Protein AF-A0A3D6CL98-F1 (afdb_monomer)

Mean predicted aligned error: 5.59 Å

Secondary structure (DSSP, 8-state):
-HHHHHHHHHHHHHHHHHIIIIIHHHHHHH---HHHHHHHGGG-

Sequence (44 aa):
MKNIFRIISFLEGVSYLLLLFVAVPIKYFQGDTSYVKMLGMPHG

Radius of gyration: 12.35 Å; Cα contacts (8 Å, |Δi|>4): 28; chains: 1; bounding box: 25×15×36 Å

Foldseek 3Di:
DVVVVVVVVVVLVVLVVCLVPPQVVCCVVVVDNVSNCVSVVVVD

Solvent-accessible surface area (backbone atoms only — not comparable to full-atom values): 2478 Å² total; per-residue (Å²): 115,71,67,60,51,54,50,50,56,48,51,50,54,50,44,53,48,44,29,62,72,45,20,47,50,40,27,72,75,70,68,45,54,64,51,39,52,70,47,37,59,86,75,106

pLDDT: mean 82.68, std 9.31, range [53.12, 92.19]

Structure (mmCIF, N/CA/C/O backbone):
data_AF-A0A3D6CL98-F1
#
_entry.id   AF-A0A3D6CL98-F1
#
loop_
_atom_site.group_PDB
_atom_site.id
_atom_site.type_symbol
_atom_site.label_atom_id
_atom_site.label_alt_id
_atom_site.label_comp_id
_atom_site.label_asym_id
_atom_site.label_entity_id
_atom_site.label_seq_id
_atom_site.pdbx_PDB_ins_code
_atom_site.Cartn_x
_atom_site.Cartn_y
_atom_site.Cartn_z
_atom_site.occupancy
_atom_site.B_iso_or_equiv
_atom_site.auth_seq_id
_atom_site.auth_comp_id
_atom_site.auth_asym_id
_atom_site.auth_atom_id
_atom_site.pdbx_PDB_model_num
ATOM 1 N N . MET A 1 1 ? -19.517 -3.117 17.275 1.00 61.25 1 MET A N 1
ATOM 2 C CA . MET A 1 1 ? -18.058 -2.900 17.113 1.00 61.25 1 MET A CA 1
ATOM 3 C C . MET A 1 1 ? -17.329 -4.079 16.453 1.00 61.25 1 MET A C 1
ATOM 5 O O . MET A 1 1 ? -16.620 -3.840 15.490 1.00 61.25 1 MET A O 1
ATOM 9 N N . LYS A 1 2 ? -17.540 -5.347 16.856 1.00 68.50 2 LYS A N 1
ATOM 10 C CA . LYS A 1 2 ? -16.847 -6.516 16.252 1.00 68.50 2 LYS A CA 1
ATOM 11 C C . LYS A 1 2 ? -17.155 -6.772 14.760 1.00 68.50 2 LYS A C 1
ATOM 13 O O . LYS A 1 2 ? -16.257 -7.124 14.007 1.00 68.50 2 LYS A O 1
ATOM 18 N N . A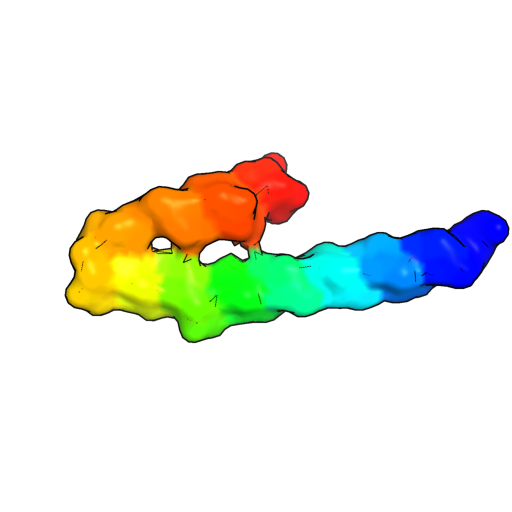SN A 1 3 ? -18.399 -6.561 14.318 1.00 77.19 3 ASN A N 1
ATOM 19 C CA . ASN A 1 3 ? -18.800 -6.862 12.932 1.00 77.19 3 ASN A CA 1
ATOM 20 C C . ASN A 1 3 ? -18.166 -5.914 11.903 1.00 77.19 3 ASN A C 1
ATOM 22 O O . ASN A 1 3 ? -17.768 -6.357 10.834 1.00 77.19 3 ASN A O 1
ATOM 26 N N . ILE A 1 4 ? -18.031 -4.631 12.251 1.00 87.44 4 ILE A N 1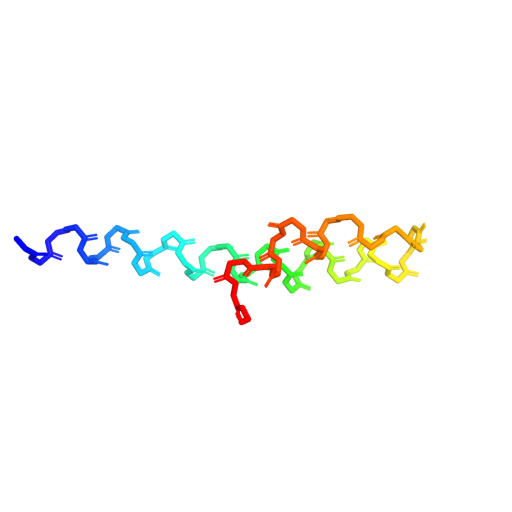
ATOM 27 C CA . ILE A 1 4 ? -17.423 -3.611 11.387 1.00 87.44 4 ILE A CA 1
ATOM 28 C C . ILE A 1 4 ? -15.932 -3.905 11.202 1.00 87.44 4 ILE A C 1
ATOM 30 O O . ILE A 1 4 ? -15.451 -3.922 10.077 1.00 87.44 4 ILE A O 1
ATOM 34 N N . PHE A 1 5 ? -15.227 -4.243 12.287 1.00 87.88 5 PHE A N 1
ATOM 35 C CA . PHE A 1 5 ? -13.817 -4.628 12.221 1.00 87.88 5 PHE A CA 1
ATOM 36 C C . PHE A 1 5 ? -13.600 -5.847 11.315 1.00 87.88 5 PHE A C 1
ATOM 38 O O . PHE A 1 5 ? -12.709 -5.841 10.479 1.00 87.88 5 PHE A O 1
ATOM 45 N N . ARG A 1 6 ? -14.476 -6.860 11.397 1.00 88.38 6 ARG A N 1
ATOM 46 C CA . ARG A 1 6 ? -14.396 -8.049 10.535 1.00 88.38 6 ARG A CA 1
ATOM 47 C C . ARG A 1 6 ? -14.576 -7.725 9.048 1.00 88.38 6 ARG A C 1
ATOM 49 O O . ARG A 1 6 ? -13.905 -8.328 8.221 1.00 88.38 6 ARG A O 1
ATOM 56 N N . ILE A 1 7 ? -15.463 -6.785 8.719 1.00 92.19 7 ILE A N 1
ATOM 57 C CA . ILE A 1 7 ? -15.685 -6.331 7.338 1.00 92.19 7 ILE A CA 1
ATOM 58 C C . ILE A 1 7 ? -14.472 -5.544 6.837 1.00 92.19 7 ILE A C 1
ATOM 60 O O . ILE A 1 7 ? -13.991 -5.817 5.744 1.00 92.19 7 ILE A O 1
ATOM 64 N N . ILE A 1 8 ? -13.949 -4.619 7.644 1.00 90.75 8 ILE A N 1
ATOM 65 C CA . ILE A 1 8 ? -12.787 -3.800 7.278 1.00 90.75 8 ILE A CA 1
ATOM 66 C C . ILE A 1 8 ? -11.544 -4.676 7.103 1.00 90.75 8 ILE A C 1
ATOM 68 O O . ILE A 1 8 ? -10.898 -4.585 6.070 1.00 90.75 8 ILE A O 1
ATOM 72 N N . SER A 1 9 ? -11.244 -5.580 8.043 1.00 90.06 9 SER A N 1
ATOM 73 C CA . SER A 1 9 ? -10.098 -6.495 7.924 1.00 90.06 9 SER A CA 1
ATOM 74 C C . SER A 1 9 ? -10.209 -7.429 6.718 1.00 90.06 9 SER A C 1
ATOM 76 O O . SER A 1 9 ? -9.196 -7.781 6.119 1.00 90.06 9 SER A O 1
ATOM 78 N N . PHE A 1 10 ? -11.427 -7.827 6.340 1.00 91.88 10 PHE A N 1
ATOM 79 C CA . PHE A 1 10 ? -11.646 -8.596 5.119 1.00 91.88 10 PHE A CA 1
ATOM 80 C C . PHE A 1 10 ? -11.387 -7.748 3.868 1.00 91.88 10 PHE A C 1
ATOM 82 O O . PHE A 1 10 ? -10.676 -8.194 2.972 1.00 91.88 10 PHE A O 1
ATOM 89 N N . LEU A 1 11 ? -11.913 -6.521 3.820 1.00 91.19 11 LEU A N 1
ATOM 90 C CA . LEU A 1 11 ? -11.715 -5.603 2.696 1.00 91.19 11 LEU A CA 1
ATOM 91 C C . LEU A 1 11 ? -10.236 -5.221 2.523 1.00 91.19 11 LEU A C 1
ATOM 93 O O . LEU A 1 11 ? -9.735 -5.212 1.404 1.00 91.19 11 LEU A O 1
ATOM 97 N N . GLU A 1 12 ? -9.534 -4.988 3.630 1.00 89.06 12 GLU A N 1
ATOM 98 C CA . GLU A 1 12 ? -8.089 -4.750 3.689 1.00 89.06 12 GLU A CA 1
ATOM 99 C C . GLU A 1 12 ? -7.299 -5.939 3.137 1.00 89.06 12 GLU A C 1
ATOM 101 O O . GLU A 1 12 ? -6.463 -5.774 2.250 1.00 89.06 12 GLU A O 1
ATOM 106 N N . GLY A 1 1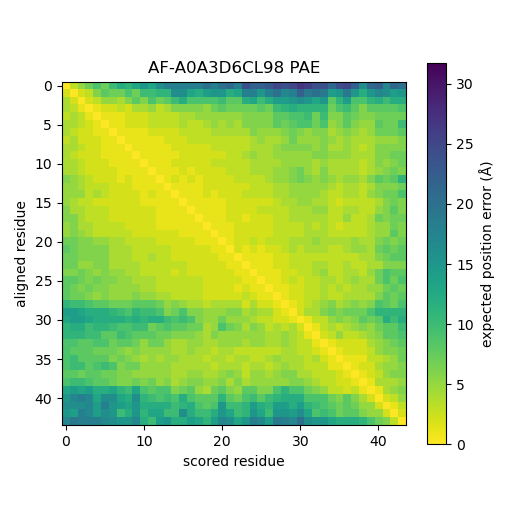3 ? -7.603 -7.156 3.603 1.00 89.88 13 GLY A N 1
ATOM 107 C CA . GLY A 1 13 ? -6.938 -8.366 3.120 1.00 89.88 13 GLY A CA 1
ATOM 108 C C . GLY A 1 13 ? -7.169 -8.610 1.628 1.00 89.88 13 GLY A C 1
ATOM 109 O O . GLY A 1 13 ? -6.233 -8.955 0.908 1.00 89.88 13 GLY A O 1
ATOM 110 N N . VAL A 1 14 ? -8.392 -8.380 1.139 1.00 92.00 14 VAL A N 1
ATOM 111 C CA . VAL A 1 14 ? -8.718 -8.488 -0.292 1.00 92.00 14 VAL A CA 1
ATOM 112 C C . VAL A 1 14 ? -8.006 -7.404 -1.107 1.00 92.00 14 VAL A C 1
ATOM 114 O O . VAL A 1 14 ? -7.449 -7.715 -2.160 1.00 92.00 14 VAL A O 1
ATOM 117 N N . SER A 1 15 ? -7.970 -6.158 -0.628 1.00 87.00 15 SER A N 1
ATOM 118 C CA .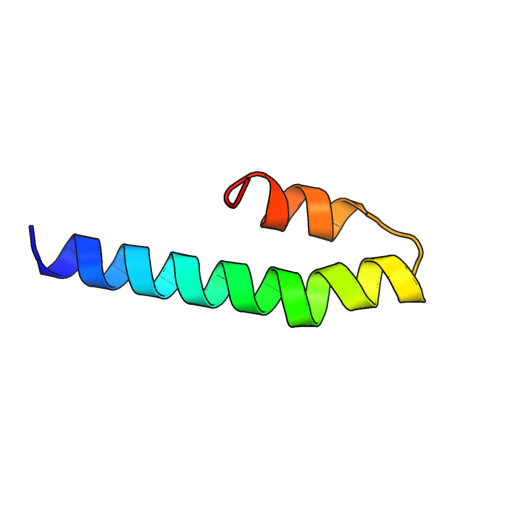 SER A 1 15 ? -7.267 -5.057 -1.301 1.00 87.00 15 SER A CA 1
ATOM 119 C C . SER A 1 15 ? -5.763 -5.324 -1.402 1.00 87.00 15 SER A C 1
ATOM 121 O O . SER A 1 15 ? -5.171 -5.129 -2.465 1.00 87.00 15 SER A O 1
ATOM 123 N N . TYR A 1 16 ? -5.158 -5.870 -0.345 1.00 89.81 16 TYR A N 1
ATOM 124 C CA . TYR A 1 16 ? -3.751 -6.268 -0.346 1.00 89.81 16 TYR A CA 1
ATOM 125 C C . TYR A 1 16 ? -3.465 -7.418 -1.325 1.00 89.81 16 TYR A C 1
ATOM 127 O O . TYR A 1 16 ? -2.454 -7.418 -2.031 1.00 89.81 16 TYR A O 1
ATOM 135 N N . LEU A 1 17 ? -4.384 -8.383 -1.426 1.00 90.94 17 LEU A N 1
ATOM 136 C CA . LEU A 1 17 ? -4.277 -9.475 -2.394 1.00 90.94 17 LEU A CA 1
ATOM 137 C C . LEU A 1 17 ? -4.351 -8.945 -3.836 1.00 90.94 17 LEU A C 1
ATOM 139 O O . LEU A 1 17 ? -3.534 -9.315 -4.676 1.00 90.94 17 LEU A O 1
ATOM 143 N N . LEU A 1 18 ? -5.279 -8.029 -4.122 1.00 88.94 18 LEU A N 1
ATOM 144 C CA . LEU A 1 18 ? -5.388 -7.385 -5.435 1.00 88.94 18 LEU A CA 1
ATOM 145 C C . LEU A 1 18 ? -4.144 -6.549 -5.770 1.00 88.94 18 LEU A C 1
ATOM 147 O O . LEU A 1 18 ? -3.677 -6.574 -6.909 1.00 88.94 18 LEU A O 1
ATOM 151 N N . LEU A 1 19 ? -3.553 -5.862 -4.793 1.00 88.00 19 LEU A N 1
ATOM 152 C CA . LEU A 1 19 ? -2.290 -5.150 -4.983 1.00 88.00 19 LEU A CA 1
ATOM 153 C C . LEU A 1 19 ? -1.175 -6.110 -5.441 1.00 88.00 19 LEU A C 1
ATOM 155 O O . LEU A 1 19 ? -0.535 -5.863 -6.463 1.00 88.00 19 LEU A O 1
ATOM 159 N N . LEU A 1 20 ? -0.973 -7.227 -4.736 1.00 87.81 20 LEU A N 1
ATOM 160 C CA . LEU A 1 20 ? 0.094 -8.188 -5.044 1.00 87.81 20 LEU A CA 1
ATOM 161 C C . LEU A 1 20 ? -0.132 -8.976 -6.338 1.00 87.81 20 LEU A C 1
ATOM 163 O O . LEU A 1 20 ? 0.812 -9.184 -7.097 1.00 87.81 20 LEU A O 1
ATOM 167 N N . PHE A 1 21 ? -1.359 -9.428 -6.599 1.00 88.62 21 PHE A N 1
ATOM 168 C CA . PHE A 1 21 ? -1.640 -10.331 -7.721 1.00 88.62 21 PHE A CA 1
ATOM 169 C C . PHE A 1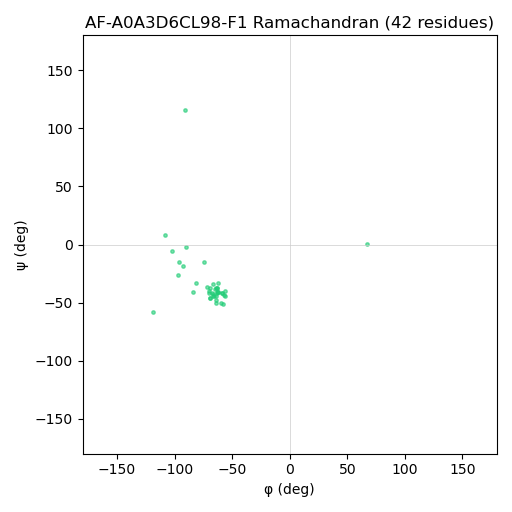 21 ? -2.125 -9.628 -8.985 1.00 88.62 21 PHE A C 1
ATOM 171 O O . PHE A 1 21 ? -2.117 -10.242 -10.048 1.00 88.62 21 PHE A O 1
ATOM 178 N N . VAL A 1 22 ? -2.539 -8.363 -8.899 1.00 88.62 22 VAL A N 1
ATOM 179 C CA . VAL A 1 22 ? -3.037 -7.605 -10.054 1.00 88.62 22 VAL A CA 1
ATOM 180 C C . VAL A 1 22 ? -2.156 -6.389 -10.300 1.00 88.62 22 VAL A C 1
ATOM 182 O O . VAL A 1 22 ? -1.548 -6.282 -11.363 1.00 8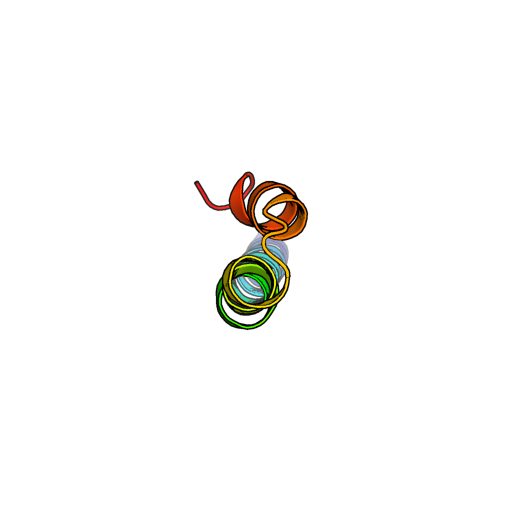8.62 22 VAL A O 1
ATOM 185 N N . ALA A 1 23 ? -2.009 -5.499 -9.319 1.00 87.00 23 ALA A N 1
ATOM 186 C CA . ALA A 1 23 ? -1.286 -4.246 -9.534 1.00 87.00 23 ALA A CA 1
ATOM 187 C C . ALA A 1 23 ? 0.217 -4.454 -9.784 1.00 87.00 23 ALA A C 1
ATOM 189 O O . ALA A 1 23 ? 0.783 -3.818 -10.671 1.00 87.00 23 ALA A O 1
ATOM 190 N N . VAL A 1 24 ? 0.868 -5.357 -9.043 1.00 87.50 24 VAL A N 1
ATOM 191 C CA . VAL A 1 24 ? 2.293 -5.679 -9.229 1.00 87.50 24 VAL A CA 1
ATOM 192 C C . VAL A 1 24 ? 2.579 -6.313 -10.600 1.00 87.50 24 VAL A C 1
ATOM 194 O O . VAL A 1 24 ? 3.463 -5.805 -11.292 1.00 87.50 24 VAL A O 1
ATOM 197 N N . PRO A 1 25 ? 1.868 -7.364 -11.054 1.00 86.00 25 PRO A N 1
ATOM 198 C CA . PRO A 1 25 ? 2.079 -7.876 -12.402 1.00 86.00 25 PRO A CA 1
ATOM 199 C C . PRO A 1 25 ? 1.723 -6.839 -13.466 1.00 86.00 25 PRO A C 1
ATOM 201 O O . PRO A 1 25 ? 2.514 -6.661 -14.384 1.00 86.00 25 PRO A O 1
ATOM 204 N N . ILE A 1 26 ? 0.631 -6.076 -13.337 1.00 86.75 26 ILE A N 1
ATOM 205 C CA . ILE A 1 26 ? 0.315 -5.006 -14.301 1.00 86.75 26 ILE A CA 1
ATOM 206 C C . ILE A 1 26 ? 1.440 -3.965 -14.375 1.00 86.75 26 ILE A C 1
ATOM 208 O O . ILE A 1 26 ? 1.834 -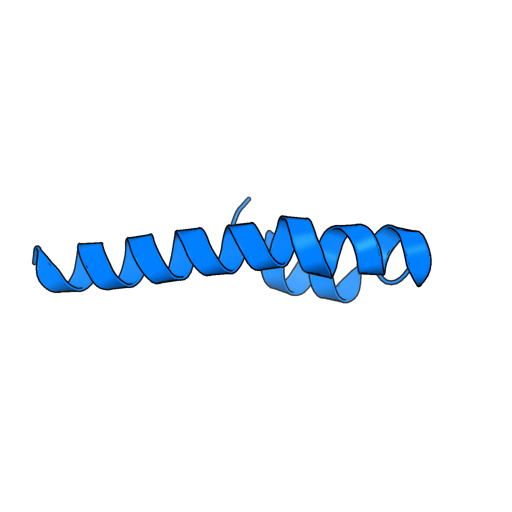3.588 -15.476 1.00 86.75 26 ILE A O 1
ATOM 212 N N . LYS A 1 27 ? 2.019 -3.562 -13.240 1.00 85.69 27 LYS A N 1
ATOM 213 C CA . LYS A 1 27 ? 3.183 -2.666 -13.202 1.00 85.69 27 LYS A CA 1
ATOM 214 C C . LYS A 1 27 ? 4.353 -3.217 -14.013 1.00 85.69 27 LYS A C 1
ATOM 216 O O . LYS A 1 27 ? 4.998 -2.457 -14.726 1.00 85.69 27 LYS A O 1
ATOM 221 N N . TYR A 1 28 ? 4.663 -4.505 -13.885 1.00 84.56 28 TYR A N 1
ATOM 222 C CA . TYR A 1 28 ? 5.813 -5.097 -14.574 1.00 84.56 28 TYR A CA 1
ATOM 223 C C . TYR A 1 28 ? 5.524 -5.460 -16.038 1.00 84.56 28 TYR A C 1
ATOM 225 O O . TYR A 1 28 ? 6.421 -5.341 -16.865 1.00 84.56 28 TYR A O 1
ATOM 233 N N . PHE A 1 29 ? 4.293 -5.858 -16.372 1.00 87.12 29 PHE A N 1
ATOM 234 C CA . PHE A 1 29 ? 3.897 -6.242 -17.731 1.00 87.12 29 PHE A CA 1
ATOM 235 C C . PHE A 1 29 ? 3.508 -5.049 -18.609 1.00 87.12 29 PHE A C 1
ATOM 237 O O . PHE A 1 29 ? 3.868 -5.020 -19.780 1.00 87.12 29 PHE A O 1
ATOM 244 N N . GLN A 1 30 ? 2.775 -4.075 -18.065 1.00 81.88 30 GLN A N 1
ATOM 245 C CA . GLN A 1 30 ? 2.312 -2.893 -18.804 1.00 81.88 30 GLN A CA 1
ATOM 246 C C . GLN A 1 30 ? 3.136 -1.634 -18.507 1.00 81.88 30 GLN A C 1
ATOM 248 O O . GLN A 1 30 ? 2.898 -0.598 -19.120 1.00 81.88 30 GLN A O 1
ATOM 253 N N . GLY A 1 31 ? 4.080 -1.679 -17.559 1.00 80.62 31 GLY A N 1
ATOM 254 C CA . GLY A 1 31 ? 4.849 -0.498 -17.145 1.00 80.62 31 GLY A CA 1
ATOM 255 C C . GLY A 1 31 ? 4.012 0.571 -16.428 1.00 80.62 31 GLY A C 1
ATOM 256 O O . GLY A 1 31 ? 4.545 1.610 -16.039 1.00 80.62 31 GLY A O 1
ATOM 257 N N . ASP A 1 32 ? 2.712 0.332 -16.238 1.00 78.88 32 ASP A N 1
ATOM 258 C CA . ASP A 1 32 ? 1.774 1.286 -15.662 1.00 78.88 32 ASP A CA 1
ATOM 259 C C . ASP A 1 32 ? 1.688 1.109 -14.140 1.00 78.88 32 ASP A C 1
ATOM 261 O O . ASP A 1 32 ? 1.256 0.083 -13.610 1.00 78.88 32 ASP A O 1
ATOM 265 N N . THR A 1 33 ? 2.113 2.146 -13.420 1.00 81.31 33 THR A N 1
ATOM 266 C CA . THR A 1 33 ? 2.141 2.184 -11.950 1.00 81.31 33 THR A CA 1
ATOM 267 C C . THR A 1 33 ? 0.855 2.737 -11.335 1.00 81.31 33 THR A C 1
ATOM 269 O O . THR A 1 33 ? 0.733 2.750 -10.107 1.00 81.31 33 THR A O 1
ATOM 272 N N . SER A 1 34 ? -0.117 3.165 -12.145 1.00 81.44 34 SER A N 1
ATOM 273 C CA . SER A 1 34 ? -1.378 3.765 -11.695 1.00 81.44 34 SER A CA 1
ATOM 274 C C . SER A 1 34 ? -2.147 2.839 -10.747 1.00 81.44 34 SER A C 1
ATOM 276 O O . SER A 1 34 ? -2.553 3.252 -9.661 1.00 81.44 34 SER A O 1
ATOM 278 N N . TYR A 1 35 ? -2.225 1.546 -11.075 1.00 80.44 35 TYR A N 1
ATOM 279 C CA . TYR A 1 35 ? -2.889 0.542 -10.235 1.00 80.44 35 TYR A CA 1
ATOM 280 C C . TYR A 1 35 ? -2.178 0.303 -8.899 1.00 80.44 35 TYR A C 1
ATOM 282 O O . TYR A 1 35 ? -2.834 0.083 -7.884 1.00 80.44 35 TYR A O 1
ATOM 290 N N . VAL A 1 36 ? -0.844 0.393 -8.875 1.00 81.12 36 VAL A N 1
ATOM 291 C CA . VAL A 1 36 ? -0.055 0.282 -7.637 1.00 81.12 36 VAL A CA 1
ATOM 292 C C . VAL A 1 36 ? -0.228 1.527 -6.778 1.00 81.12 36 VAL A C 1
ATOM 294 O O . VAL A 1 36 ? -0.308 1.412 -5.563 1.00 81.12 36 VAL A O 1
ATOM 297 N N . LYS A 1 37 ? -0.345 2.717 -7.376 1.00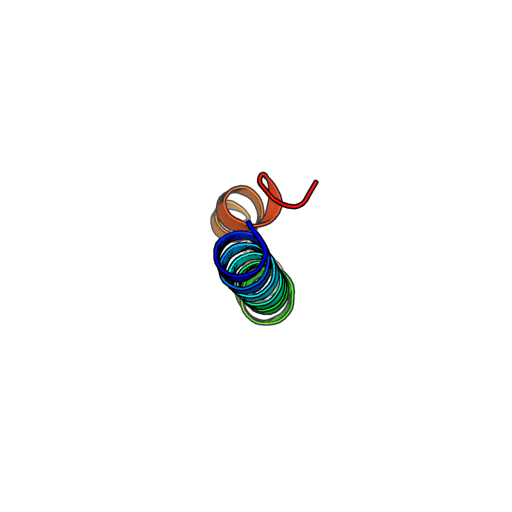 79.69 37 LYS A N 1
ATOM 298 C CA . LYS A 1 37 ? -0.673 3.939 -6.629 1.00 79.69 37 LYS A CA 1
ATOM 299 C C . LYS A 1 37 ? -2.078 3.885 -6.041 1.00 79.69 37 LYS A C 1
ATOM 301 O O . LYS A 1 37 ? -2.250 4.223 -4.877 1.00 79.69 37 LYS A O 1
ATOM 306 N N . MET A 1 38 ? -3.060 3.439 -6.821 1.00 81.44 38 MET A N 1
ATOM 307 C CA . MET A 1 38 ? -4.462 3.427 -6.406 1.00 81.44 38 MET A CA 1
ATOM 308 C C . MET A 1 38 ? -4.745 2.386 -5.313 1.00 81.44 38 MET A C 1
ATOM 310 O O . MET A 1 38 ? -5.475 2.680 -4.372 1.00 81.44 38 MET A O 1
ATOM 314 N N . LEU A 1 39 ? -4.148 1.194 -5.413 1.00 80.38 39 LEU A N 1
ATOM 315 C CA . LEU A 1 39 ? -4.321 0.118 -4.428 1.00 80.38 39 LEU A CA 1
ATOM 316 C C . LEU A 1 39 ? -3.249 0.117 -3.331 1.00 80.38 39 LEU A C 1
ATOM 318 O O . LEU A 1 39 ? -3.444 -0.522 -2.309 1.00 80.38 39 LEU A O 1
ATOM 322 N N . GLY A 1 40 ? -2.110 0.784 -3.537 1.00 71.31 40 GLY A N 1
ATOM 323 C CA . GLY A 1 40 ? -0.984 0.791 -2.598 1.00 71.31 40 GLY A CA 1
ATOM 324 C C . GLY A 1 40 ? -0.945 2.007 -1.676 1.00 71.31 40 GLY A C 1
ATOM 325 O O . GLY A 1 40 ? -0.430 1.883 -0.574 1.00 71.31 40 GLY A O 1
ATOM 326 N N . MET A 1 41 ? -1.519 3.156 -2.070 1.00 71.56 41 MET A N 1
ATOM 327 C CA . MET A 1 41 ? -1.691 4.304 -1.162 1.00 71.56 41 MET A CA 1
ATOM 328 C C . MET A 1 41 ? -2.473 3.988 0.124 1.00 71.56 41 MET A C 1
ATOM 330 O O . MET A 1 41 ? -2.085 4.521 1.156 1.00 71.56 41 MET A O 1
ATOM 334 N N . PRO A 1 42 ? -3.550 3.175 0.115 1.00 61.94 42 PRO A N 1
ATOM 335 C CA . PRO A 1 42 ? -4.235 2.815 1.358 1.00 61.94 42 PRO A CA 1
ATOM 336 C C . PRO A 1 42 ? -3.471 1.799 2.226 1.00 61.94 42 PRO A C 1
ATOM 338 O O . PRO A 1 42 ? -3.806 1.657 3.397 1.00 61.94 42 PRO A O 1
ATOM 341 N N . HIS A 1 43 ? -2.453 1.117 1.682 1.00 60.66 43 HIS A N 1
ATOM 342 C CA . HIS A 1 43 ? -1.718 0.025 2.344 1.00 60.66 43 HIS A CA 1
ATOM 343 C C . HIS A 1 43 ? -0.285 0.400 2.769 1.00 60.66 43 HIS A C 1
ATOM 345 O O . HIS A 1 43 ? 0.467 -0.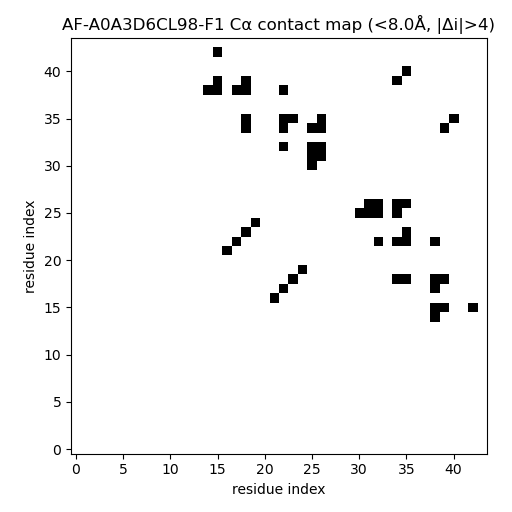492 3.171 1.00 60.66 43 HIS A O 1
ATOM 351 N N . GLY A 1 44 ? 0.106 1.678 2.666 1.00 53.12 44 GLY A N 1
ATOM 352 C CA . GLY A 1 44 ? 1.460 2.185 2.942 1.00 53.12 44 GLY A CA 1
ATOM 353 C C . GLY A 1 44 ? 1.502 3.357 3.912 1.00 53.12 44 GLY A C 1
ATOM 354 O O . GLY A 1 44 ? 0.555 4.171 3.902 1.00 53.12 44 GLY A O 1
#